Protein AF-A0A949XWK1-F1 (afdb_monomer)

Foldseek 3Di:
DDPPPPPPPPPDPLDDPPPCPDDDVVVVVVVVVVVCVVVVDDPVSVVVVVVVVCVVVVNDRPPDDDDPPDDDDPVRLVVVLVVLVVVHDVSSVLSVCCVVVVDDPVRSVPDDPVVDDDPPDDD

pLDDT: mean 81.28, std 20.44, range [34.22, 98.0]

Structure (mmCIF, N/CA/C/O backbone):
data_AF-A0A949XWK1-F1
#
_entry.id   AF-A0A949XWK1-F1
#
loop_
_atom_site.group_PDB
_atom_site.id
_atom_site.type_symbol
_atom_site.label_atom_id
_atom_site.label_alt_id
_atom_site.label_comp_id
_atom_site.label_asym_id
_atom_site.label_entity_id
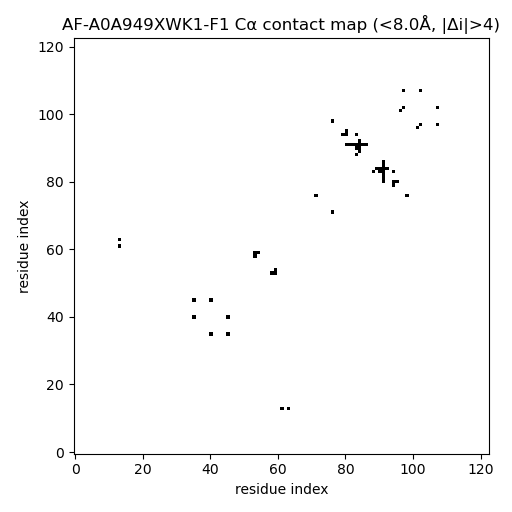_atom_site.label_seq_id
_atom_site.pdbx_PDB_ins_code
_atom_site.Cartn_x
_atom_site.Cartn_y
_atom_site.Cartn_z
_atom_site.occupancy
_atom_site.B_iso_or_equiv
_atom_site.auth_seq_id
_atom_site.auth_comp_id
_atom_site.auth_asym_id
_atom_site.auth_atom_id
_atom_site.pdbx_PDB_model_num
ATOM 1 N N . MET A 1 1 ? 15.816 14.048 33.697 1.00 35.06 1 MET A N 1
ATOM 2 C CA . MET A 1 1 ? 15.135 14.878 32.678 1.00 35.06 1 MET A CA 1
ATOM 3 C C . MET A 1 1 ? 14.660 13.932 31.588 1.00 35.06 1 MET A C 1
ATOM 5 O O . MET A 1 1 ? 15.408 13.664 30.661 1.00 35.06 1 MET A O 1
ATOM 9 N N . ASP A 1 2 ? 13.463 13.364 31.744 1.00 34.28 2 ASP A N 1
ATOM 10 C CA . ASP A 1 2 ? 12.941 12.343 30.829 1.00 34.28 2 ASP A CA 1
ATOM 11 C C . ASP A 1 2 ? 12.017 12.971 29.790 1.00 34.28 2 ASP A C 1
ATOM 13 O O . ASP A 1 2 ? 10.894 13.391 30.077 1.00 34.28 2 ASP A O 1
ATOM 17 N N . THR A 1 3 ? 12.501 13.058 28.556 1.00 40.59 3 THR A N 1
ATOM 18 C CA . THR A 1 3 ? 11.729 13.562 27.421 1.00 40.59 3 THR A CA 1
ATOM 19 C C . THR A 1 3 ? 10.834 12.443 26.888 1.00 40.59 3 THR A C 1
ATOM 21 O O . THR A 1 3 ? 11.206 11.684 25.996 1.00 40.59 3 THR A O 1
ATOM 24 N N . GLN A 1 4 ? 9.626 12.324 27.438 1.00 41.34 4 GLN A N 1
ATOM 25 C CA . GLN A 1 4 ? 8.568 11.480 26.879 1.00 41.34 4 GLN A CA 1
ATOM 26 C C . GLN A 1 4 ? 8.154 12.030 25.502 1.00 41.34 4 GLN A C 1
ATOM 28 O O . GLN A 1 4 ? 7.333 12.943 25.388 1.00 41.34 4 GLN A O 1
ATOM 33 N N . TYR A 1 5 ? 8.721 11.462 24.435 1.00 35.69 5 TYR A N 1
ATOM 34 C CA . TYR A 1 5 ? 8.255 11.635 23.060 1.00 35.69 5 TYR A CA 1
ATOM 35 C C . TYR A 1 5 ? 6.843 11.041 22.940 1.00 35.69 5 TYR A C 1
ATOM 37 O O . TYR A 1 5 ? 6.645 9.872 22.602 1.00 35.69 5 TYR A O 1
ATOM 45 N N . ARG A 1 6 ? 5.825 11.859 23.224 1.00 34.22 6 ARG A N 1
ATOM 46 C CA . ARG A 1 6 ? 4.421 11.544 22.951 1.00 34.22 6 ARG A CA 1
ATOM 47 C C . ARG A 1 6 ? 4.251 11.420 21.437 1.00 34.22 6 ARG A C 1
ATOM 49 O O . ARG A 1 6 ? 3.985 12.405 20.750 1.00 34.22 6 ARG A O 1
ATOM 56 N N . ARG A 1 7 ? 4.424 10.205 20.903 1.00 38.47 7 ARG A N 1
ATOM 57 C CA . ARG A 1 7 ? 4.110 9.875 19.508 1.00 38.47 7 ARG A CA 1
ATOM 58 C C . ARG A 1 7 ? 2.669 10.309 19.237 1.00 38.47 7 ARG A C 1
ATOM 60 O O . ARG A 1 7 ? 1.724 9.719 19.760 1.00 38.47 7 ARG A O 1
ATOM 67 N N . LYS A 1 8 ? 2.495 11.361 18.432 1.00 40.19 8 LYS A N 1
ATOM 68 C CA . LYS A 1 8 ? 1.197 11.722 17.858 1.00 40.19 8 LYS A CA 1
ATOM 69 C C . LYS A 1 8 ? 0.738 10.530 17.018 1.00 40.19 8 LYS A C 1
ATOM 71 O O . LYS A 1 8 ? 1.270 10.293 15.939 1.00 40.19 8 LYS A O 1
ATOM 76 N N . SER A 1 9 ? -0.214 9.755 17.535 1.00 43.31 9 SER A N 1
ATOM 77 C CA . SER A 1 9 ? -0.896 8.714 16.768 1.00 43.31 9 SER A CA 1
ATOM 78 C C . SER A 1 9 ? -1.554 9.375 15.559 1.00 43.31 9 SER A C 1
ATOM 80 O O . SER A 1 9 ? -2.504 10.143 15.714 1.00 43.31 9 SER A O 1
ATOM 82 N N . GLY A 1 10 ? -1.021 9.125 14.361 1.00 40.66 10 GLY A N 1
ATOM 83 C CA . GLY A 1 10 ? -1.604 9.615 13.116 1.00 40.66 10 GLY A CA 1
ATOM 84 C C . GLY A 1 10 ? -3.063 9.175 13.010 1.00 40.66 10 GLY A C 1
ATOM 85 O O . GLY A 1 10 ? -3.382 8.012 13.262 1.00 40.66 10 GLY A O 1
ATOM 86 N N . LYS A 1 11 ? -3.958 10.110 12.664 1.00 41.59 11 LYS A N 1
ATOM 87 C CA . LYS A 1 11 ? -5.369 9.816 12.377 1.00 41.59 11 LYS A CA 1
ATOM 88 C C . LYS A 1 11 ? -5.433 8.722 11.307 1.00 41.59 11 LYS A C 1
ATOM 90 O O . LYS A 1 11 ? -5.113 8.974 10.146 1.00 41.59 11 LYS A O 1
ATOM 95 N N . ARG A 1 12 ? -5.854 7.512 11.678 1.00 43.81 12 ARG A N 1
ATOM 96 C CA . ARG A 1 12 ? -6.183 6.458 10.713 1.00 43.81 12 ARG A CA 1
ATOM 97 C C . ARG A 1 12 ? -7.537 6.819 10.089 1.00 43.81 12 ARG A C 1
ATOM 99 O O . ARG A 1 12 ? -8.556 6.772 10.772 1.00 43.81 12 ARG A O 1
ATOM 106 N N . ARG A 1 13 ? -7.550 7.254 8.820 1.00 45.88 13 ARG A N 1
ATOM 107 C CA . ARG A 1 13 ? -8.791 7.583 8.086 1.00 45.88 13 ARG A CA 1
ATOM 108 C C . ARG A 1 13 ? -9.667 6.330 7.976 1.00 45.88 13 ARG A C 1
ATOM 110 O O . ARG A 1 13 ? -9.187 5.303 7.505 1.00 45.88 13 ARG A O 1
ATOM 117 N N . GLY A 1 14 ? -10.911 6.436 8.445 1.00 46.59 14 GLY A N 1
ATOM 118 C CA . GLY A 1 14 ? -11.856 5.321 8.614 1.00 46.59 14 GLY A CA 1
ATOM 119 C C . GLY A 1 14 ? -12.286 5.103 10.071 1.00 46.59 14 GLY A C 1
ATOM 120 O O . GLY A 1 14 ? -13.279 4.432 10.321 1.00 46.59 14 GLY A O 1
ATOM 121 N N . GLN A 1 15 ? -11.580 5.703 11.034 1.00 48.06 15 GLN A N 1
ATOM 122 C CA . GLN A 1 15 ? -12.179 6.019 12.327 1.00 48.06 15 GLN A CA 1
ATOM 123 C C . GLN A 1 15 ? -12.937 7.333 12.161 1.00 48.06 15 GLN A C 1
ATOM 125 O O . GLN A 1 15 ? -12.337 8.336 11.754 1.00 48.06 15 GLN A O 1
ATOM 130 N N . GLU A 1 16 ? -14.231 7.348 12.484 1.00 48.19 16 GLU A N 1
ATOM 131 C CA . GLU A 1 16 ? -14.828 8.608 12.914 1.00 48.19 16 GLU A CA 1
ATOM 132 C C . GLU A 1 16 ? -13.909 9.163 14.011 1.00 48.19 16 GLU A C 1
ATOM 134 O O . GLU A 1 16 ? -13.442 8.388 14.860 1.00 48.19 16 GLU A O 1
ATOM 139 N N . PRO A 1 17 ? -13.546 10.462 13.976 1.00 44.91 17 PRO A N 1
ATOM 140 C CA . PRO A 1 17 ? -12.928 11.056 15.149 1.00 44.91 17 PRO A CA 1
ATOM 141 C C . PRO A 1 17 ? -13.811 10.650 16.322 1.00 44.91 17 PRO A C 1
ATOM 143 O O . PRO A 1 17 ? -15.027 10.756 16.190 1.00 44.91 17 PRO A O 1
ATOM 146 N N . ILE A 1 18 ? -13.222 10.135 17.409 1.00 51.59 18 ILE A N 1
ATOM 147 C CA . ILE A 1 18 ? -13.952 9.976 18.667 1.00 51.59 18 ILE A CA 1
ATOM 148 C C . ILE A 1 18 ? -14.508 11.367 18.921 1.00 51.59 18 ILE A C 1
ATOM 150 O O . ILE A 1 18 ? -13.754 12.276 19.285 1.00 51.59 18 ILE A O 1
ATOM 154 N N . ALA A 1 19 ? -15.770 11.576 18.550 1.00 44.06 19 ALA A N 1
ATOM 155 C CA . ALA A 1 19 ? -16.392 12.862 18.686 1.00 44.06 19 ALA A CA 1
ATOM 156 C C . ALA A 1 19 ? -16.277 13.137 20.179 1.00 44.06 19 ALA A C 1
ATOM 158 O O . ALA A 1 19 ? -16.550 12.234 20.979 1.00 44.06 19 ALA A O 1
ATOM 159 N N . PRO A 1 20 ? -15.793 14.312 20.595 1.00 46.12 20 PRO A N 1
ATOM 160 C CA . PRO A 1 20 ? -15.870 14.660 21.991 1.00 46.12 20 PRO A CA 1
ATOM 161 C C . PRO A 1 20 ? -17.358 14.891 22.273 1.00 46.12 20 PRO A C 1
ATOM 163 O O . PRO A 1 20 ? -17.821 16.029 22.277 1.00 46.12 20 PRO A O 1
ATOM 166 N N . SER A 1 21 ? -18.133 13.819 22.462 1.00 47.69 21 SER A N 1
ATOM 167 C CA . SER A 1 21 ? -19.430 13.896 23.113 1.00 47.69 21 SER A CA 1
ATOM 168 C C . SER A 1 21 ? -19.113 14.180 24.572 1.00 47.69 21 SER A C 1
ATOM 170 O O . SER A 1 21 ? -18.839 13.303 25.395 1.00 47.69 21 SER A O 1
ATOM 172 N N . ARG A 1 22 ? -18.988 15.485 24.804 1.00 54.72 22 ARG A N 1
ATOM 173 C CA . ARG A 1 22 ? -18.822 16.157 26.079 1.00 54.72 22 ARG A CA 1
ATOM 174 C C . ARG A 1 22 ? -19.691 15.444 27.126 1.00 54.72 22 ARG A C 1
ATOM 176 O O . ARG A 1 22 ? -20.885 15.260 26.922 1.00 54.72 22 ARG A O 1
ATOM 183 N N . THR A 1 23 ? -19.050 15.043 28.221 1.00 54.56 23 THR A N 1
ATOM 184 C CA . THR A 1 23 ? -19.660 14.613 29.494 1.00 54.56 23 THR A CA 1
ATOM 185 C C . THR A 1 23 ? -20.107 13.139 29.627 1.00 54.56 23 THR A C 1
ATOM 187 O O . THR A 1 23 ? -19.916 12.591 30.705 1.00 54.56 23 THR A O 1
ATOM 190 N N . ASP A 1 24 ? -20.557 12.443 28.575 1.00 66.12 24 ASP A N 1
ATOM 191 C CA . ASP A 1 24 ? -21.184 11.099 28.712 1.00 66.12 24 ASP A CA 1
ATOM 192 C C . ASP A 1 24 ? -20.187 9.910 28.753 1.00 66.12 24 ASP A C 1
ATOM 194 O O . ASP A 1 24 ? -20.259 9.009 29.589 1.00 66.12 24 ASP A O 1
ATOM 198 N N . LEU A 1 25 ? -19.136 9.933 27.924 1.00 80.44 25 LEU A N 1
ATOM 199 C CA . LEU A 1 25 ? -18.220 8.783 27.819 1.00 80.44 25 LEU A CA 1
ATOM 200 C C . LEU A 1 25 ? -17.432 8.499 29.109 1.00 80.44 25 LEU A C 1
ATOM 202 O O . LEU A 1 25 ? -17.070 7.354 29.372 1.00 80.44 25 LEU A O 1
ATOM 206 N N . ALA A 1 26 ? -17.148 9.524 29.917 1.00 85.44 26 ALA A N 1
ATOM 207 C CA . ALA A 1 26 ? -16.397 9.364 31.162 1.00 85.44 26 ALA A CA 1
ATOM 208 C C . ALA A 1 26 ? -17.184 8.567 32.216 1.00 85.44 26 ALA A C 1
ATOM 210 O O . ALA A 1 26 ? -16.604 7.762 32.948 1.00 85.44 26 ALA A O 1
ATOM 211 N N . GLU A 1 27 ? -18.501 8.767 32.270 1.00 88.62 27 GLU A N 1
ATOM 212 C CA . GLU A 1 27 ? -19.408 8.019 33.136 1.00 88.62 27 GLU A CA 1
ATOM 213 C C . GLU A 1 27 ? -19.494 6.556 32.702 1.00 88.62 27 GLU A C 1
ATOM 215 O O . GLU A 1 27 ? -19.226 5.663 33.510 1.00 88.62 27 GLU A O 1
ATOM 220 N N . VAL A 1 28 ? -19.704 6.309 31.408 1.00 89.50 28 VAL A N 1
ATOM 221 C CA . VAL A 1 28 ? -19.721 4.952 30.844 1.00 89.50 28 VAL A CA 1
ATOM 222 C C . VAL A 1 28 ? -18.394 4.223 31.091 1.00 89.50 28 VAL A C 1
ATOM 224 O O . VAL A 1 28 ? -18.386 3.050 31.473 1.00 89.50 28 VAL A O 1
ATOM 227 N N . ILE A 1 29 ? -17.249 4.902 30.940 1.00 92.81 29 ILE A N 1
ATOM 228 C CA . ILE A 1 29 ? -15.926 4.330 31.246 1.00 92.81 29 ILE A CA 1
ATOM 229 C C . ILE A 1 29 ? -15.823 3.955 32.729 1.00 92.81 29 ILE A C 1
ATOM 231 O O . ILE A 1 29 ? -15.325 2.872 33.053 1.00 92.81 29 ILE A O 1
ATOM 235 N N . ARG A 1 30 ? -16.291 4.818 33.636 1.00 94.25 30 ARG A N 1
ATOM 236 C CA . ARG A 1 30 ? -16.272 4.573 35.086 1.00 94.25 30 ARG A CA 1
ATOM 237 C C . ARG A 1 30 ? -17.109 3.347 35.453 1.00 94.25 30 ARG A C 1
ATOM 239 O O . ARG A 1 30 ? -16.627 2.479 36.184 1.00 94.25 30 ARG A O 1
ATOM 246 N N . GLU A 1 31 ? -18.325 3.245 34.928 1.00 94.88 31 GLU A N 1
ATOM 247 C CA . GLU A 1 31 ? -19.217 2.107 35.172 1.00 94.88 31 GLU A CA 1
ATOM 248 C C . GLU A 1 31 ? -18.666 0.805 34.592 1.00 94.88 31 GLU A C 1
ATOM 250 O O . GLU A 1 31 ? -18.606 -0.214 35.284 1.00 94.88 31 GLU A O 1
ATOM 255 N N . THR A 1 32 ? -18.162 0.856 33.358 1.00 94.31 32 THR A N 1
ATOM 256 C CA . THR A 1 32 ? -17.541 -0.295 32.692 1.00 94.31 32 THR A CA 1
ATOM 257 C C . THR A 1 32 ? -16.316 -0.779 33.469 1.00 94.31 32 THR A C 1
ATOM 259 O O . THR A 1 32 ? -16.155 -1.977 33.705 1.00 94.31 32 THR A O 1
ATOM 262 N N . THR A 1 33 ? -15.487 0.149 33.960 1.00 95.75 33 THR A N 1
ATOM 263 C CA . THR A 1 33 ? -14.321 -0.169 34.799 1.00 95.75 33 THR A CA 1
ATOM 264 C C . THR A 1 33 ? -14.744 -0.850 36.099 1.00 95.75 33 THR A C 1
ATOM 266 O O . THR A 1 33 ? -14.140 -1.848 36.498 1.00 95.75 33 THR A O 1
ATOM 269 N N . ARG A 1 34 ? -15.795 -0.345 36.762 1.00 96.38 34 ARG A N 1
ATOM 270 C CA . ARG A 1 34 ? -16.350 -0.958 37.977 1.00 96.38 34 ARG A CA 1
ATOM 271 C C . ARG A 1 34 ? -16.834 -2.383 37.702 1.00 96.38 34 ARG A C 1
ATOM 273 O O . ARG A 1 34 ? -16.529 -3.279 38.487 1.00 96.38 34 ARG A O 1
ATOM 280 N N . LEU A 1 35 ? -17.540 -2.601 36.592 1.00 96.12 35 LEU A N 1
ATOM 281 C CA . LEU A 1 35 ? -18.055 -3.914 36.201 1.00 96.12 35 LEU A CA 1
ATOM 282 C C . LEU A 1 35 ? -16.922 -4.911 35.923 1.00 96.12 35 LEU A C 1
ATOM 284 O O . LEU A 1 35 ? -16.932 -6.020 36.451 1.00 96.12 35 LEU A O 1
ATOM 288 N N . T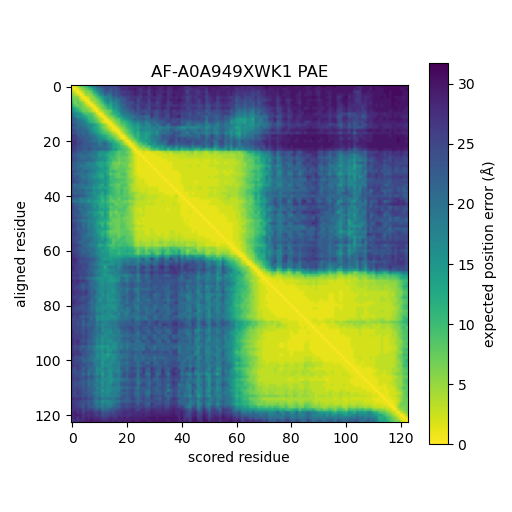RP A 1 36 ? -15.912 -4.516 35.147 1.00 96.50 36 TRP A N 1
ATOM 289 C CA . TRP A 1 36 ? -14.794 -5.400 34.807 1.00 96.50 36 TRP A CA 1
ATOM 290 C C . TRP A 1 36 ? -13.947 -5.765 36.024 1.00 96.50 36 TRP A C 1
ATOM 292 O O . TRP A 1 36 ? -13.547 -6.920 36.156 1.00 96.50 36 TRP A O 1
ATOM 302 N N . ARG A 1 37 ? -13.727 -4.813 36.945 1.00 96.25 37 ARG A N 1
ATOM 303 C CA . ARG A 1 37 ? -13.037 -5.079 38.217 1.00 96.25 37 ARG A CA 1
ATOM 304 C C . ARG A 1 37 ? -13.825 -6.035 39.103 1.00 96.25 37 ARG A C 1
ATOM 306 O O . ARG A 1 37 ? -13.228 -6.957 39.642 1.00 96.25 37 ARG A O 1
ATOM 313 N N . LYS A 1 38 ? -15.148 -5.855 39.213 1.00 96.75 38 LYS A N 1
ATOM 314 C CA . LYS A 1 38 ? -16.027 -6.739 39.999 1.00 96.75 38 LYS A CA 1
ATOM 315 C C . LYS A 1 38 ? -15.942 -8.201 39.543 1.00 96.75 38 LYS A C 1
ATOM 317 O O . LYS A 1 38 ? -16.034 -9.096 40.372 1.00 96.75 38 LYS A O 1
ATOM 322 N N . HIS A 1 39 ? -15.774 -8.434 38.242 1.00 96.19 39 HIS A N 1
ATOM 323 C CA . HIS A 1 39 ? -15.694 -9.776 37.656 1.00 96.19 39 HIS A CA 1
ATOM 324 C C . HIS A 1 39 ? -14.261 -10.239 37.345 1.00 96.19 39 HIS A C 1
ATOM 326 O O . HIS A 1 39 ? -14.099 -11.288 36.730 1.00 96.19 39 HIS A O 1
ATOM 332 N N . HIS A 1 40 ? -13.235 -9.476 37.748 1.00 95.12 40 HIS A N 1
ATOM 333 C CA . HIS A 1 40 ? -11.817 -9.779 37.513 1.00 95.12 40 HIS A CA 1
ATOM 334 C C . HIS A 1 40 ? -11.495 -10.184 36.062 1.00 95.12 40 HIS A C 1
ATOM 336 O O . HIS A 1 40 ? -10.737 -11.122 35.819 1.00 95.12 40 HIS A O 1
ATOM 342 N N . LEU A 1 41 ? -12.084 -9.487 35.085 1.00 94.81 41 LEU A N 1
ATOM 343 C CA . LEU A 1 41 ? -11.925 -9.857 33.678 1.00 94.81 41 LEU A CA 1
A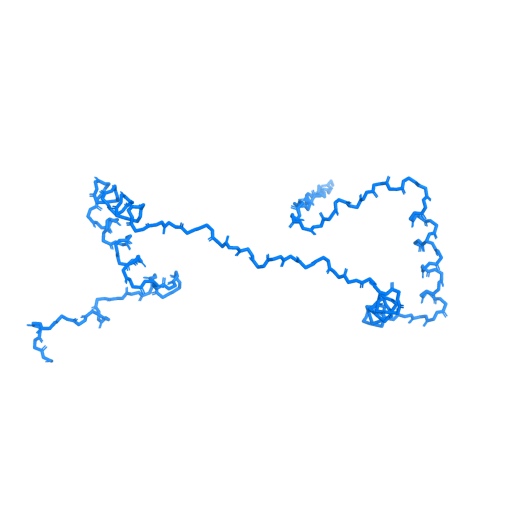TOM 344 C C . LEU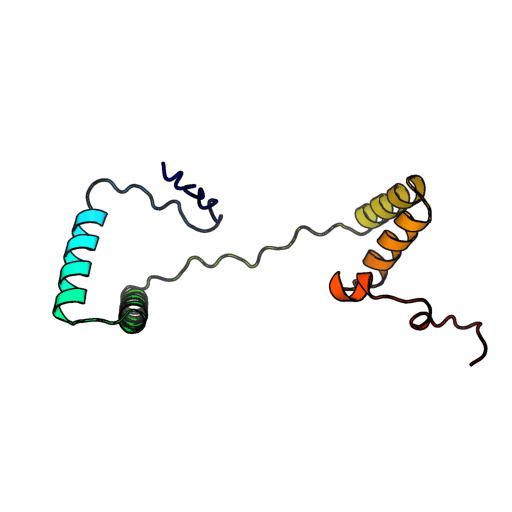 A 1 41 ? -10.478 -9.656 33.208 1.00 94.81 41 LEU A C 1
ATOM 346 O O . LEU A 1 41 ? -9.910 -8.570 33.340 1.00 94.81 41 LEU A O 1
ATOM 350 N N . SER A 1 42 ? -9.908 -10.694 32.599 1.00 93.62 42 SER A N 1
ATOM 351 C CA . SER A 1 42 ? -8.626 -10.620 31.894 1.00 93.62 42 SER A CA 1
ATOM 352 C C . SER A 1 42 ? -8.744 -9.845 30.579 1.00 93.62 42 SER A C 1
ATOM 354 O O . SER A 1 42 ? -9.835 -9.640 30.039 1.00 93.62 42 SER A O 1
ATOM 356 N N . TYR A 1 43 ? -7.599 -9.450 30.018 1.00 91.75 43 TYR A N 1
ATOM 357 C CA . TYR A 1 43 ? -7.534 -8.699 28.765 1.00 91.75 43 TYR A CA 1
ATOM 358 C C . TYR A 1 43 ? -8.337 -9.357 27.630 1.00 91.75 43 TYR A C 1
ATOM 360 O O . TYR A 1 43 ? -9.171 -8.702 27.004 1.00 91.75 43 TYR A O 1
ATOM 368 N N . ASP A 1 44 ? -8.173 -10.660 27.402 1.00 93.69 44 ASP A N 1
ATOM 369 C CA . ASP A 1 44 ? -8.883 -11.342 26.316 1.00 93.69 44 ASP A CA 1
ATOM 370 C C . ASP A 1 44 ? -10.370 -11.567 26.620 1.00 93.69 44 ASP A C 1
ATOM 372 O O . ASP A 1 44 ? -11.206 -11.443 25.721 1.00 93.69 44 ASP A O 1
ATOM 376 N N . GLN A 1 45 ? -10.740 -11.773 27.889 1.00 93.38 45 GLN A N 1
ATOM 377 C CA . GLN A 1 45 ? -12.149 -11.831 28.292 1.00 93.38 45 GLN A CA 1
ATOM 378 C C . GLN A 1 45 ? -12.864 -10.496 28.047 1.00 93.38 45 GLN A C 1
ATOM 380 O O . GLN A 1 45 ? -13.997 -10.494 27.566 1.00 93.38 45 GLN A O 1
ATOM 385 N N . THR A 1 46 ? -12.213 -9.354 28.301 1.00 95.25 46 THR A N 1
ATOM 386 C CA . THR A 1 46 ? -12.824 -8.044 28.008 1.00 95.25 46 THR A CA 1
ATOM 387 C C . THR A 1 46 ? -13.084 -7.856 26.513 1.00 95.25 46 THR A C 1
ATOM 389 O O . THR A 1 46 ? -14.162 -7.389 26.141 1.00 95.25 46 THR A O 1
ATOM 392 N N . LYS A 1 47 ? -12.166 -8.291 25.634 1.00 93.81 47 LYS A N 1
ATOM 393 C CA . LYS A 1 47 ? -12.381 -8.252 24.176 1.00 93.81 47 LYS A CA 1
ATOM 394 C C . LYS A 1 47 ? -13.608 -9.060 23.773 1.00 93.81 47 LYS A C 1
ATOM 396 O O . LYS A 1 47 ? -14.439 -8.555 23.020 1.00 93.81 47 LYS A O 1
ATOM 401 N N . HIS A 1 48 ? -13.719 -10.282 24.295 1.00 95.12 48 HIS A N 1
ATOM 402 C CA . HIS A 1 48 ? -14.837 -11.170 24.007 1.00 95.12 48 HIS A CA 1
ATOM 403 C C . HIS A 1 48 ? -16.167 -10.568 24.474 1.00 95.12 48 HIS A C 1
ATOM 405 O O . HIS A 1 48 ? -17.126 -10.519 23.708 1.00 95.12 48 HIS A O 1
ATOM 411 N N . VAL A 1 49 ? -16.220 -10.036 25.699 1.00 95.56 49 VAL A N 1
ATOM 412 C CA . VAL A 1 49 ? -17.424 -9.384 26.237 1.00 95.56 49 VAL A CA 1
ATOM 413 C C . VAL A 1 49 ? -17.846 -8.209 25.360 1.00 95.56 49 VAL A C 1
ATOM 415 O O . VAL A 1 49 ? -19.005 -8.139 24.958 1.00 95.56 49 VAL A O 1
ATOM 418 N N . VAL A 1 50 ? -16.921 -7.312 25.010 1.00 94.56 50 VAL A N 1
ATOM 419 C CA . VAL A 1 50 ? -17.240 -6.156 24.158 1.00 94.56 50 VAL A CA 1
ATOM 420 C C . VAL A 1 50 ? -17.698 -6.609 22.769 1.00 94.56 50 VAL A C 1
ATOM 422 O O . VAL A 1 50 ? -18.614 -6.017 22.204 1.00 94.56 50 VAL A O 1
ATOM 425 N N . GLU A 1 51 ? -17.110 -7.666 22.210 1.00 92.69 51 GLU A N 1
ATOM 426 C CA . GLU A 1 51 ? -17.566 -8.249 20.950 1.00 92.69 51 GLU A CA 1
ATOM 427 C C . GLU A 1 51 ? -19.003 -8.778 21.036 1.00 92.69 51 GLU A C 1
ATOM 429 O O . GLU A 1 51 ? -19.821 -8.439 20.179 1.00 92.69 51 GLU A O 1
ATOM 434 N N . GLN A 1 52 ? -19.331 -9.554 22.070 1.00 95.62 52 GLN A N 1
ATOM 435 C CA . GLN A 1 52 ? -20.685 -10.075 22.274 1.00 95.62 52 GLN A CA 1
ATOM 436 C C . GLN A 1 52 ? -21.698 -8.953 22.510 1.00 95.62 52 GLN A C 1
ATOM 438 O O . GLN A 1 52 ? -22.794 -8.995 21.955 1.00 95.62 52 GLN A O 1
ATOM 443 N N . VAL A 1 53 ? -21.327 -7.927 23.283 1.00 95.25 53 VAL A N 1
ATOM 444 C CA . VAL A 1 53 ? -22.159 -6.735 23.480 1.00 95.25 53 VAL A CA 1
ATOM 445 C C . VAL A 1 53 ? -22.420 -6.067 22.139 1.00 95.25 53 VAL A C 1
ATOM 447 O O . VAL A 1 53 ? -23.584 -5.943 21.777 1.00 95.25 53 VAL A O 1
ATOM 450 N N . ARG A 1 54 ? -21.376 -5.737 21.359 1.00 93.12 54 ARG A N 1
ATOM 451 C CA . ARG A 1 54 ? -21.518 -5.119 20.027 1.00 93.12 54 ARG A CA 1
ATOM 452 C C . ARG A 1 54 ? -22.473 -5.900 19.128 1.00 93.12 54 ARG A C 1
ATOM 454 O O . ARG A 1 54 ? -23.364 -5.296 18.544 1.00 93.12 54 ARG A O 1
ATOM 461 N N . ARG A 1 55 ? -22.335 -7.230 19.068 1.00 91.88 55 ARG A N 1
ATOM 462 C CA . ARG A 1 55 ? -23.231 -8.100 18.288 1.00 91.88 55 ARG A CA 1
ATOM 463 C C . ARG A 1 55 ? -24.682 -8.014 18.770 1.00 91.88 55 ARG A C 1
ATOM 465 O O . ARG A 1 55 ? -25.578 -7.883 17.945 1.00 91.88 55 ARG A O 1
ATOM 472 N N . ARG A 1 56 ? -24.916 -8.046 20.087 1.00 94.25 56 ARG A N 1
ATOM 473 C CA . ARG A 1 56 ? -26.264 -7.968 20.682 1.00 94.25 56 ARG A CA 1
ATOM 474 C C . ARG A 1 56 ? -26.960 -6.635 20.429 1.00 94.25 56 ARG A C 1
ATOM 476 O O . ARG A 1 56 ? -28.172 -6.624 20.273 1.00 94.25 56 ARG A O 1
ATOM 483 N N . ILE A 1 57 ? -26.205 -5.539 20.380 1.00 94.62 57 ILE A N 1
ATOM 484 C CA . ILE A 1 57 ? -26.749 -4.198 20.111 1.00 94.62 57 ILE A CA 1
ATOM 485 C C . ILE A 1 57 ? -26.652 -3.791 18.633 1.00 94.62 57 ILE A C 1
ATOM 487 O O . ILE A 1 57 ? -26.872 -2.632 18.303 1.00 94.62 57 ILE A O 1
ATOM 491 N N . GLY A 1 58 ? -26.300 -4.721 17.738 1.00 89.81 58 GLY A N 1
ATOM 492 C CA . GLY A 1 58 ? -26.236 -4.464 16.297 1.00 89.81 58 GLY A CA 1
ATOM 493 C C . GLY A 1 58 ? -25.125 -3.503 15.857 1.00 89.81 58 GLY A C 1
ATOM 494 O O . GLY A 1 58 ? -25.178 -2.981 14.746 1.00 89.81 58 GLY A O 1
ATOM 495 N N . LEU A 1 59 ? -24.104 -3.262 16.688 1.00 88.69 59 LEU A N 1
ATOM 496 C CA . LEU A 1 59 ? -22.957 -2.439 16.308 1.00 88.69 59 LEU A CA 1
ATOM 497 C C . LEU A 1 59 ? -21.986 -3.244 15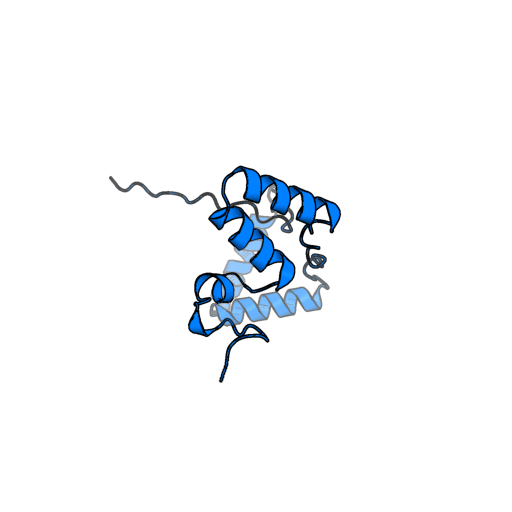.440 1.00 88.69 59 LEU A C 1
ATOM 499 O O . LEU A 1 59 ? -21.260 -4.117 15.924 1.00 88.69 59 LEU A O 1
ATOM 503 N N . ALA A 1 60 ? -21.927 -2.892 14.160 1.00 81.75 60 ALA A N 1
ATOM 504 C CA . ALA A 1 60 ? -20.913 -3.366 13.231 1.00 81.75 60 ALA A CA 1
ATOM 505 C C . ALA A 1 60 ? -19.837 -2.296 13.016 1.00 81.75 60 ALA A C 1
ATOM 507 O O . ALA A 1 60 ? -20.103 -1.095 13.081 1.00 81.75 60 ALA A O 1
ATOM 508 N N . ALA A 1 61 ? -18.607 -2.730 12.732 1.00 77.50 61 ALA A N 1
ATOM 509 C CA . ALA A 1 61 ? -17.607 -1.805 12.218 1.00 77.50 61 ALA A CA 1
ATOM 510 C C . ALA A 1 61 ? -18.094 -1.245 10.868 1.00 77.50 61 ALA A C 1
ATOM 512 O O . ALA A 1 61 ? -18.645 -2.010 10.068 1.00 77.50 61 ALA A O 1
ATOM 513 N N . PRO A 1 62 ? -17.883 0.052 10.580 1.00 78.44 62 PRO A N 1
ATOM 514 C CA . PRO A 1 62 ? -18.178 0.586 9.261 1.00 78.44 62 PRO A CA 1
ATOM 515 C C . PRO A 1 62 ? -17.418 -0.236 8.220 1.00 78.44 62 PRO A C 1
ATOM 517 O O . PRO A 1 62 ? -16.216 -0.490 8.356 1.00 78.44 62 PRO A O 1
ATOM 520 N N . THR A 1 63 ? -18.136 -0.689 7.192 1.00 70.62 63 THR A N 1
ATOM 521 C CA . THR A 1 63 ? -17.532 -1.437 6.091 1.00 70.62 63 THR A CA 1
ATOM 522 C C . THR A 1 63 ? -16.645 -0.472 5.316 1.00 70.62 63 THR A C 1
ATOM 524 O O . THR A 1 63 ? -17.108 0.268 4.450 1.00 70.62 63 THR A O 1
ATOM 527 N N . ASN A 1 64 ? -15.356 -0.440 5.646 1.00 66.19 64 ASN A N 1
ATOM 528 C CA . ASN A 1 64 ? -14.381 0.243 4.814 1.00 66.19 64 ASN A CA 1
ATOM 529 C C . ASN A 1 64 ? -14.338 -0.518 3.489 1.00 66.19 64 ASN A C 1
ATOM 531 O O . ASN A 1 64 ? -13.861 -1.654 3.451 1.00 66.19 64 ASN A O 1
ATOM 535 N N . ARG A 1 65 ? -14.859 0.086 2.411 1.00 58.94 65 ARG A N 1
ATOM 536 C CA . ARG A 1 65 ? -14.667 -0.455 1.061 1.00 58.94 65 ARG A CA 1
ATOM 537 C C . ARG A 1 65 ? -13.171 -0.736 0.884 1.00 58.94 65 ARG A C 1
ATOM 539 O O . ARG A 1 65 ? -12.367 0.137 1.237 1.00 58.94 65 ARG A O 1
ATOM 546 N N . PRO A 1 66 ? -12.780 -1.922 0.382 1.00 59.25 66 PRO A N 1
ATOM 547 C CA . PRO A 1 66 ? -11.385 -2.187 0.079 1.00 59.25 66 PRO A CA 1
ATOM 548 C C . PRO A 1 66 ? -10.899 -1.055 -0.817 1.00 59.25 66 PRO A C 1
ATOM 550 O O . PRO A 1 66 ? -11.505 -0.760 -1.847 1.00 59.25 66 PRO A O 1
ATOM 553 N N . ARG A 1 67 ? -9.866 -0.349 -0.349 1.00 60.19 67 ARG A N 1
ATOM 554 C CA . ARG A 1 67 ? -9.293 0.792 -1.057 1.00 60.19 67 ARG A CA 1
ATOM 555 C C . ARG A 1 67 ? -8.955 0.319 -2.463 1.00 60.19 67 ARG A C 1
ATOM 557 O O . ARG A 1 67 ? -8.096 -0.546 -2.620 1.00 60.19 67 ARG A O 1
ATOM 564 N N . THR A 1 68 ? -9.608 0.877 -3.476 1.00 59.50 68 THR A N 1
ATOM 565 C CA . THR A 1 68 ? -9.062 0.799 -4.825 1.00 59.50 68 THR A CA 1
ATOM 566 C C . THR A 1 68 ? -7.746 1.556 -4.757 1.00 59.50 68 THR A C 1
ATOM 568 O O . THR A 1 68 ? -7.729 2.759 -4.503 1.00 59.50 68 THR A O 1
ATOM 571 N N . VAL A 1 69 ? -6.635 0.823 -4.817 1.00 72.88 69 VAL A N 1
ATOM 572 C CA . VAL A 1 69 ? -5.313 1.435 -4.937 1.00 72.88 69 VAL A CA 1
ATOM 573 C C . VAL A 1 69 ? -5.346 2.261 -6.215 1.00 72.88 69 VAL A C 1
ATOM 575 O O . VAL A 1 69 ? -5.841 1.777 -7.234 1.00 72.88 69 VAL A O 1
ATOM 578 N N . GLU A 1 70 ? -4.889 3.505 -6.134 1.00 80.69 70 GLU A N 1
ATOM 579 C CA . GLU A 1 70 ? -4.735 4.358 -7.306 1.00 80.69 70 GLU A CA 1
ATOM 580 C C . GLU A 1 70 ? -3.784 3.653 -8.276 1.00 80.69 70 GLU A C 1
ATOM 582 O O . GLU A 1 70 ? -2.665 3.286 -7.912 1.00 80.69 70 GLU A O 1
ATOM 587 N N . ARG A 1 71 ? -4.287 3.351 -9.471 1.00 87.75 71 ARG A N 1
ATOM 588 C CA . ARG A 1 71 ? -3.554 2.623 -10.502 1.00 87.75 71 ARG A CA 1
ATOM 589 C C . ARG A 1 71 ? -3.246 3.585 -11.624 1.00 87.75 71 ARG A C 1
ATOM 591 O O . ARG A 1 71 ? -4.140 4.306 -12.051 1.00 87.75 71 ARG A O 1
ATOM 598 N N . LEU A 1 72 ? -2.010 3.522 -12.103 1.00 92.31 72 LEU A N 1
ATOM 599 C CA . LEU A 1 72 ? -1.644 4.179 -13.343 1.00 92.31 72 LEU A CA 1
ATOM 600 C C . LEU A 1 72 ? -2.315 3.450 -14.509 1.00 92.31 72 LEU A C 1
ATOM 602 O O . LEU A 1 72 ? -2.299 2.215 -14.568 1.00 92.31 72 LEU A O 1
ATOM 606 N N . ASP A 1 73 ? -2.889 4.208 -15.431 1.00 93.44 73 ASP A N 1
ATOM 607 C CA . ASP A 1 73 ? -3.330 3.693 -16.715 1.00 93.44 73 ASP A CA 1
ATOM 608 C C . ASP A 1 73 ? -2.129 3.354 -17.621 1.00 93.44 73 ASP A C 1
ATOM 610 O O . ASP A 1 73 ? -0.965 3.652 -17.336 1.00 93.44 73 ASP A O 1
ATOM 614 N N . ARG A 1 74 ? -2.399 2.699 -18.753 1.00 94.00 74 ARG A N 1
ATOM 615 C CA . ARG A 1 74 ? -1.340 2.272 -19.677 1.00 94.00 74 ARG A CA 1
ATOM 616 C C . ARG A 1 74 ? -0.536 3.449 -20.244 1.00 94.00 74 ARG A C 1
ATOM 618 O O . ARG A 1 74 ? 0.665 3.312 -20.468 1.00 94.00 74 ARG A O 1
ATOM 625 N N . ALA A 1 75 ? -1.182 4.585 -20.492 1.00 96.81 75 ALA A N 1
ATOM 626 C CA . ALA A 1 75 ? -0.530 5.769 -21.034 1.00 96.81 75 ALA A CA 1
ATOM 627 C C . ALA A 1 75 ? 0.335 6.465 -19.970 1.00 96.81 75 ALA A C 1
ATOM 629 O O . ALA A 1 75 ? 1.420 6.949 -20.281 1.00 96.81 75 ALA A O 1
ATOM 630 N N . GLU A 1 76 ? -0.109 6.485 -18.717 1.00 96.69 76 GLU A N 1
ATOM 631 C CA . GLU A 1 76 ? 0.641 6.954 -17.554 1.00 96.69 76 GLU A CA 1
ATOM 632 C C . GLU A 1 76 ? 1.890 6.110 -17.317 1.00 96.69 76 GLU A C 1
ATOM 634 O O . GLU A 1 76 ? 2.977 6.663 -17.147 1.00 96.69 76 GLU A O 1
ATOM 639 N N . VAL A 1 77 ? 1.760 4.783 -17.390 1.00 96.62 77 VAL A N 1
ATOM 640 C CA . VAL A 1 77 ? 2.901 3.862 -17.310 1.00 96.62 77 VAL A CA 1
ATOM 641 C C . VAL A 1 77 ? 3.896 4.128 -18.437 1.00 96.62 77 VAL A C 1
ATOM 643 O O . VAL A 1 77 ? 5.093 4.228 -18.176 1.00 96.62 77 VAL A O 1
ATOM 646 N N . GLN A 1 78 ? 3.427 4.308 -19.676 1.00 97.38 78 GLN A N 1
ATOM 647 C CA . GLN A 1 78 ? 4.322 4.600 -20.796 1.00 97.38 78 GLN A CA 1
ATOM 648 C C . GLN A 1 78 ? 5.062 5.930 -20.602 1.00 97.38 78 GLN A C 1
ATOM 650 O O . GLN A 1 78 ? 6.280 5.973 -20.748 1.00 97.38 78 GLN A O 1
ATOM 655 N N . ARG A 1 79 ? 4.362 6.994 -20.183 1.00 97.81 79 ARG A N 1
ATOM 656 C CA . ARG A 1 79 ? 4.990 8.292 -19.876 1.00 97.81 79 ARG A CA 1
ATOM 657 C C . ARG A 1 79 ? 6.044 8.174 -18.778 1.00 97.81 79 ARG A C 1
ATOM 659 O O . ARG A 1 79 ? 7.096 8.805 -18.875 1.00 97.81 79 ARG A O 1
ATOM 666 N N . LEU A 1 80 ? 5.772 7.375 -17.747 1.00 97.06 80 LEU A N 1
ATOM 667 C CA . LEU A 1 80 ? 6.712 7.119 -16.660 1.00 97.06 80 LEU A CA 1
ATOM 668 C C . LEU A 1 80 ? 7.958 6.372 -17.155 1.00 97.06 80 LEU A C 1
ATOM 670 O O . LEU A 1 80 ? 9.073 6.750 -16.796 1.00 97.06 80 LEU A O 1
ATOM 674 N N . ILE A 1 81 ? 7.781 5.353 -17.999 1.00 97.31 81 ILE A N 1
ATOM 675 C CA . ILE A 1 81 ? 8.887 4.617 -18.623 1.00 97.31 81 ILE A CA 1
ATOM 676 C C . ILE A 1 81 ? 9.735 5.566 -19.479 1.00 97.31 81 ILE A C 1
ATOM 678 O O . ILE A 1 81 ? 10.952 5.619 -19.303 1.00 97.31 81 ILE A O 1
ATOM 682 N N . ASP A 1 82 ? 9.110 6.358 -20.350 1.00 97.69 82 ASP A N 1
ATOM 683 C CA . ASP A 1 82 ? 9.813 7.290 -21.236 1.00 97.69 82 ASP A CA 1
ATOM 684 C C . ASP A 1 82 ? 10.610 8.329 -20.440 1.00 97.69 82 ASP A C 1
ATOM 686 O O . ASP A 1 82 ? 11.758 8.627 -20.770 1.00 97.69 82 ASP A O 1
ATOM 690 N N . HIS A 1 83 ? 10.027 8.864 -19.365 1.00 98.00 83 HIS A N 1
ATOM 691 C CA . HIS A 1 83 ? 10.716 9.791 -18.473 1.00 98.00 83 HIS A CA 1
ATOM 692 C C . HIS A 1 83 ? 11.908 9.124 -17.771 1.00 98.00 83 HIS A C 1
ATOM 694 O O . HIS A 1 83 ? 13.004 9.679 -17.760 1.00 98.00 83 HIS A O 1
ATOM 700 N N . ALA A 1 84 ? 11.738 7.900 -17.267 1.00 97.56 84 ALA A N 1
ATOM 701 C CA . ALA A 1 84 ? 12.806 7.147 -16.615 1.00 97.56 84 ALA A CA 1
ATOM 702 C C . ALA A 1 84 ? 13.987 6.842 -17.556 1.00 97.56 84 ALA A C 1
ATOM 704 O O . ALA A 1 84 ? 15.134 6.830 -17.110 1.00 97.56 84 ALA A O 1
ATOM 705 N N . TYR A 1 85 ? 13.732 6.623 -18.851 1.00 97.75 85 TYR A N 1
ATOM 706 C CA . TYR A 1 85 ? 14.796 6.463 -19.847 1.00 97.75 85 TYR A CA 1
ATOM 707 C C . TYR A 1 85 ? 15.554 7.763 -20.138 1.00 97.75 85 TYR A C 1
ATOM 709 O O . TYR A 1 85 ? 16.748 7.692 -20.427 1.00 97.75 85 TYR A O 1
ATOM 717 N N . ARG A 1 86 ? 14.914 8.936 -20.019 1.00 97.38 86 ARG A N 1
ATOM 718 C CA . ARG A 1 86 ? 15.604 10.236 -20.136 1.00 97.38 86 ARG A CA 1
ATOM 719 C C . ARG A 1 86 ? 16.555 10.492 -18.967 1.00 97.38 86 ARG A C 1
ATOM 721 O O . ARG A 1 86 ? 17.611 11.075 -19.177 1.00 97.38 86 ARG A O 1
ATOM 728 N N . ASP A 1 87 ? 16.203 10.024 -17.771 1.00 94.81 87 ASP A N 1
ATOM 729 C CA . ASP A 1 87 ? 17.067 10.100 -16.583 1.00 94.81 87 ASP A CA 1
ATOM 730 C C . ASP A 1 87 ? 18.279 9.160 -16.670 1.00 94.81 87 ASP A C 1
ATOM 732 O O . ASP A 1 87 ? 19.332 9.432 -16.093 1.00 94.81 87 ASP A O 1
ATOM 736 N N . GLY A 1 88 ? 18.129 8.022 -17.352 1.00 97.00 88 GLY A N 1
ATOM 737 C CA . GLY A 1 88 ? 19.226 7.102 -17.624 1.00 97.00 88 GLY A CA 1
ATOM 738 C C . GLY A 1 88 ? 18.775 5.675 -17.915 1.00 97.00 88 GLY A C 1
ATOM 739 O O . GLY A 1 88 ? 17.829 5.155 -17.320 1.00 97.00 88 GLY A O 1
ATOM 740 N N . SER A 1 89 ? 19.523 4.991 -18.782 1.00 96.06 89 SER A N 1
ATOM 741 C CA . SER A 1 89 ? 19.166 3.670 -19.315 1.00 96.06 89 SER A CA 1
ATOM 742 C C . SER A 1 89 ? 18.920 2.613 -18.237 1.00 96.06 89 SER A C 1
ATOM 744 O O . SER A 1 89 ? 17.966 1.845 -18.335 1.00 96.06 89 SER A O 1
ATOM 746 N N . ARG A 1 90 ? 19.729 2.603 -17.166 1.00 95.44 90 ARG A N 1
ATOM 747 C CA . ARG A 1 90 ? 19.546 1.682 -16.032 1.00 95.44 90 ARG A CA 1
ATOM 748 C C . ARG A 1 90 ? 18.217 1.925 -15.314 1.00 95.44 90 ARG A C 1
ATOM 750 O O . ARG A 1 90 ? 17.518 0.971 -14.992 1.00 95.44 90 ARG A O 1
ATOM 757 N N . ARG A 1 91 ? 17.859 3.187 -15.054 1.00 95.81 91 ARG A N 1
ATOM 758 C CA . ARG A 1 91 ? 16.598 3.539 -14.383 1.00 95.81 91 ARG A CA 1
ATOM 759 C C . ARG A 1 91 ? 15.404 3.214 -15.278 1.00 95.81 91 ARG A C 1
ATOM 761 O O . ARG A 1 91 ? 14.457 2.598 -14.799 1.00 95.81 91 ARG A O 1
ATOM 768 N N . GLY A 1 92 ? 15.483 3.562 -16.561 1.00 97.19 92 GLY A N 1
ATOM 769 C CA . GLY A 1 92 ? 14.470 3.210 -17.555 1.00 97.19 92 GLY A CA 1
ATOM 770 C C . GLY A 1 92 ? 14.205 1.707 -17.611 1.00 97.19 92 GLY A C 1
ATOM 771 O O . GLY A 1 92 ? 13.053 1.289 -17.510 1.00 97.19 92 GLY A O 1
ATOM 772 N N . LEU A 1 93 ? 15.264 0.891 -17.670 1.00 95.56 93 LEU A N 1
ATOM 773 C CA . LEU A 1 93 ? 15.147 -0.567 -17.676 1.00 95.56 93 LEU A CA 1
ATOM 774 C C . LEU A 1 93 ? 14.482 -1.095 -16.400 1.00 95.56 93 LEU A C 1
ATOM 776 O O . LEU A 1 93 ? 13.555 -1.890 -16.491 1.00 95.56 93 LEU A O 1
ATOM 780 N N . LEU A 1 94 ? 14.893 -0.610 -15.224 1.00 95.50 94 LEU A N 1
ATOM 781 C CA . LEU A 1 94 ? 14.298 -1.014 -13.947 1.00 95.50 94 LEU A CA 1
ATOM 782 C C . LEU A 1 94 ? 12.785 -0.743 -13.907 1.00 95.50 94 LEU A C 1
ATOM 784 O O . LEU A 1 94 ? 12.003 -1.635 -13.583 1.00 95.50 94 LEU A O 1
ATOM 788 N N . ILE A 1 95 ? 12.365 0.469 -14.270 1.00 96.31 95 ILE A N 1
ATOM 789 C CA . ILE A 1 95 ? 10.947 0.852 -14.272 1.00 96.31 95 ILE A CA 1
ATOM 790 C C . ILE A 1 95 ? 10.164 0.050 -15.314 1.00 96.31 95 ILE A C 1
ATOM 792 O O . ILE A 1 95 ? 9.091 -0.470 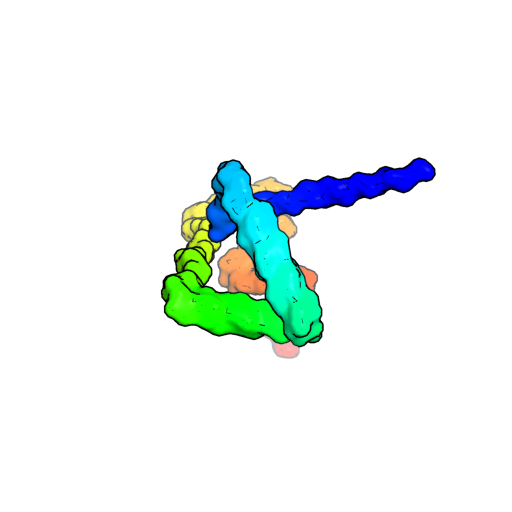-15.013 1.00 96.31 95 ILE A O 1
ATOM 796 N N . LYS A 1 96 ? 10.711 -0.103 -16.523 1.00 96.12 96 LYS A N 1
ATOM 797 C CA . LYS A 1 96 ? 10.079 -0.879 -17.591 1.00 96.12 96 LYS A CA 1
ATOM 798 C C . LYS A 1 96 ? 9.885 -2.341 -17.184 1.00 96.12 96 LYS A C 1
ATOM 800 O O . LYS A 1 96 ? 8.787 -2.863 -17.354 1.00 96.12 96 LYS A O 1
ATOM 805 N N . THR A 1 97 ? 10.901 -2.972 -16.597 1.00 95.25 97 THR A N 1
ATOM 806 C CA . THR A 1 97 ? 10.814 -4.349 -16.096 1.00 95.25 97 THR A CA 1
ATOM 807 C C . THR A 1 97 ? 9.759 -4.473 -15.001 1.00 95.25 97 THR A C 1
ATOM 809 O O . THR A 1 97 ? 8.923 -5.366 -15.087 1.00 95.25 97 THR A O 1
ATOM 812 N N . LEU A 1 98 ? 9.731 -3.557 -14.024 1.00 95.25 98 LEU A N 1
ATOM 813 C CA . LEU A 1 98 ? 8.744 -3.576 -12.939 1.00 95.25 98 LEU A CA 1
ATOM 814 C C . LEU A 1 98 ? 7.298 -3.557 -13.464 1.00 95.25 98 LEU A C 1
ATOM 816 O O . LEU A 1 98 ? 6.465 -4.334 -13.003 1.00 95.25 98 LEU A O 1
ATOM 820 N N . PHE A 1 99 ? 6.999 -2.692 -14.438 1.00 94.44 99 PHE A N 1
ATOM 821 C CA . PHE A 1 99 ? 5.642 -2.560 -14.979 1.00 94.44 99 PHE A CA 1
ATOM 822 C C . PHE A 1 99 ? 5.263 -3.641 -15.996 1.00 94.44 99 PHE A C 1
ATOM 824 O O . PHE A 1 99 ? 4.084 -3.971 -16.096 1.00 94.44 99 PHE A O 1
ATOM 831 N N . LEU A 1 100 ? 6.222 -4.199 -16.741 1.00 93.44 100 LEU A N 1
ATOM 832 C CA . LEU A 1 100 ? 5.946 -5.277 -17.697 1.00 93.44 100 LEU A CA 1
ATOM 833 C C . LEU A 1 100 ? 5.728 -6.628 -17.015 1.00 93.44 100 LEU A C 1
ATOM 835 O O . LEU A 1 100 ? 4.901 -7.404 -17.481 1.00 93.44 100 LEU A O 1
ATOM 839 N N . THR A 1 101 ? 6.456 -6.914 -15.933 1.00 93.19 101 THR A N 1
ATOM 840 C CA . THR A 1 101 ? 6.355 -8.204 -15.231 1.00 93.19 101 THR A CA 1
ATOM 841 C C . THR A 1 101 ? 5.367 -8.170 -14.071 1.00 93.19 101 THR A C 1
ATOM 843 O O . THR A 1 101 ? 4.834 -9.209 -13.691 1.00 93.19 101 THR A O 1
ATOM 846 N N . GLY A 1 102 ? 5.121 -6.994 -13.481 1.00 93.38 102 GLY A N 1
ATOM 847 C CA . GLY A 1 102 ? 4.314 -6.872 -12.268 1.00 93.38 102 GLY A CA 1
ATOM 848 C C . GLY A 1 102 ? 4.961 -7.519 -11.038 1.00 93.38 102 GLY A C 1
ATOM 849 O O . GLY A 1 102 ? 4.252 -7.815 -10.074 1.00 93.38 102 GLY A O 1
ATOM 850 N N . ALA A 1 103 ? 6.280 -7.749 -11.069 1.00 94.56 103 ALA A N 1
ATOM 851 C CA . ALA A 1 103 ? 7.021 -8.351 -9.966 1.00 94.56 103 ALA A CA 1
ATOM 852 C C . ALA A 1 103 ? 6.819 -7.561 -8.664 1.00 94.56 103 ALA A C 1
ATOM 854 O O . ALA A 1 103 ? 6.830 -6.324 -8.645 1.00 94.56 103 ALA A O 1
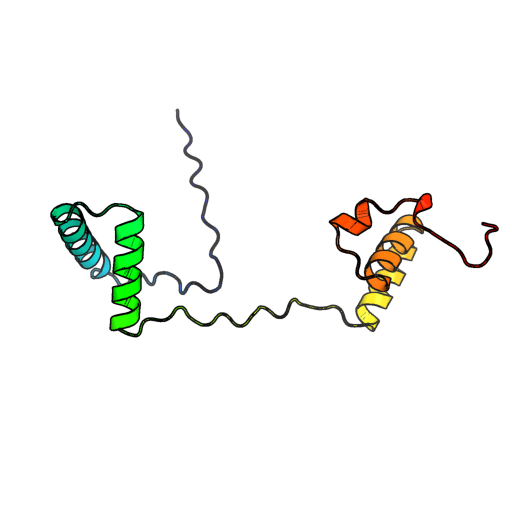ATOM 855 N N . ARG A 1 104 ? 6.672 -8.268 -7.538 1.00 94.12 104 ARG A N 1
ATOM 856 C CA . ARG A 1 104 ? 6.682 -7.617 -6.223 1.00 94.12 104 ARG A CA 1
ATOM 857 C C . ARG A 1 104 ? 8.042 -6.975 -5.992 1.00 94.12 104 ARG A C 1
ATOM 859 O O . ARG A 1 104 ? 9.055 -7.474 -6.465 1.00 94.12 104 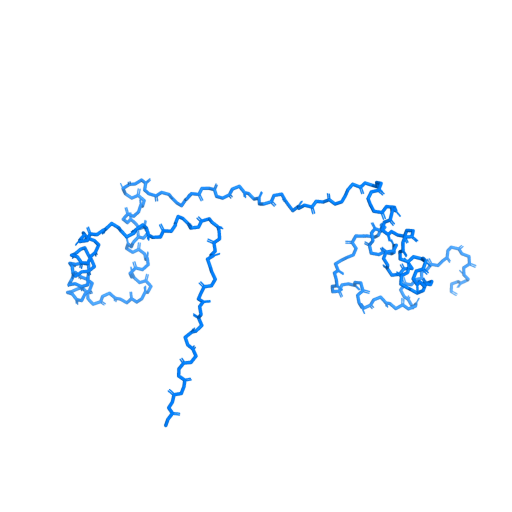ARG A O 1
ATOM 866 N N . VAL A 1 105 ? 8.096 -5.930 -5.166 1.00 92.38 105 VAL A N 1
ATOM 867 C CA . VAL A 1 105 ? 9.367 -5.266 -4.816 1.00 92.38 105 VAL A CA 1
ATOM 868 C C . VAL A 1 105 ? 10.395 -6.269 -4.286 1.00 92.38 105 VAL A C 1
ATOM 870 O O . VAL A 1 105 ? 11.558 -6.199 -4.662 1.00 92.38 105 VAL A O 1
ATOM 873 N N . SER A 1 106 ? 9.963 -7.232 -3.467 1.00 95.75 106 SER A N 1
ATOM 874 C CA . SER A 1 106 ? 10.832 -8.292 -2.951 1.00 95.75 106 SER A CA 1
ATOM 875 C C . SER A 1 106 ? 11.369 -9.220 -4.035 1.00 95.75 106 SER A C 1
ATOM 877 O O . SER A 1 106 ? 12.465 -9.724 -3.878 1.00 95.75 106 SER A O 1
ATOM 879 N N . GLU A 1 107 ? 10.630 -9.468 -5.111 1.00 94.94 107 GLU A N 1
ATOM 880 C CA . GLU A 1 107 ? 11.088 -10.304 -6.228 1.00 94.94 107 GLU A CA 1
ATOM 881 C C . GLU A 1 107 ? 12.016 -9.475 -7.130 1.00 94.94 107 GLU A C 1
ATOM 883 O O . GLU A 1 107 ? 13.134 -9.875 -7.429 1.00 94.94 107 GLU A O 1
ATOM 888 N N . PHE A 1 108 ? 11.595 -8.252 -7.456 1.00 95.50 108 PHE A N 1
ATOM 889 C CA . PHE A 1 108 ? 12.290 -7.324 -8.340 1.00 95.50 108 PHE A CA 1
ATOM 890 C C . PHE A 1 108 ? 13.721 -6.989 -7.896 1.00 95.50 108 PHE A C 1
ATOM 892 O O . PHE A 1 108 ? 14.629 -6.961 -8.721 1.00 95.50 108 PHE A O 1
ATOM 899 N N . VAL A 1 109 ? 13.943 -6.746 -6.599 1.00 94.56 109 VAL A N 1
ATOM 900 C CA . VAL A 1 109 ? 15.284 -6.405 -6.080 1.00 94.56 109 VAL A CA 1
ATOM 901 C C . VAL A 1 109 ? 16.250 -7.589 -6.047 1.00 94.56 109 VAL A C 1
ATOM 903 O O . VAL A 1 109 ? 17.445 -7.376 -5.860 1.00 94.56 109 VAL A O 1
ATOM 906 N N . HIS A 1 110 ? 15.746 -8.814 -6.207 1.00 95.50 110 HIS A N 1
ATOM 907 C CA . HIS A 1 110 ? 16.554 -10.030 -6.213 1.00 95.50 110 HIS A CA 1
ATOM 908 C C . HIS A 1 110 ? 16.749 -10.615 -7.614 1.00 95.50 110 HIS A C 1
ATOM 910 O O . HIS A 1 110 ? 17.412 -11.640 -7.706 1.00 95.50 110 HIS A O 1
ATOM 916 N N . ILE A 1 111 ? 16.228 -9.979 -8.674 1.00 93.06 111 ILE A N 1
ATOM 917 C CA . ILE A 1 111 ? 16.466 -10.417 -10.056 1.00 93.06 111 ILE A CA 1
ATOM 918 C C . ILE A 1 111 ? 17.965 -10.389 -10.346 1.00 93.06 111 ILE A C 1
ATOM 920 O O . ILE A 1 111 ? 18.640 -9.381 -10.104 1.00 93.06 111 ILE A O 1
ATOM 924 N N . ARG A 1 112 ? 18.464 -11.482 -10.913 1.00 94.00 112 ARG A N 1
ATOM 925 C CA . ARG A 1 112 ? 19.849 -11.641 -11.335 1.00 94.00 112 ARG A CA 1
ATOM 926 C C . ARG A 1 112 ? 19.951 -11.907 -12.829 1.00 94.00 112 ARG A C 1
ATOM 928 O O . ARG A 1 112 ? 18.953 -12.102 -13.516 1.00 94.00 112 ARG A O 1
ATOM 935 N N . VAL A 1 113 ? 21.180 -11.878 -13.339 1.00 91.50 113 VAL A N 1
ATOM 936 C CA . VAL A 1 113 ? 21.440 -12.146 -14.760 1.00 91.50 113 VAL A CA 1
ATOM 937 C C . VAL A 1 113 ? 21.138 -13.607 -15.079 1.00 91.50 113 VAL A C 1
ATOM 939 O O . VAL A 1 113 ? 20.561 -13.882 -16.121 1.00 91.50 113 VAL A O 1
ATOM 942 N N . GLU A 1 114 ? 21.437 -14.520 -14.153 1.00 93.50 114 GLU A N 1
ATOM 943 C CA . GLU A 1 114 ? 21.119 -15.945 -14.275 1.00 93.50 114 GLU A CA 1
ATOM 944 C C . GLU A 1 114 ? 19.614 -16.261 -14.342 1.00 93.50 114 GLU A C 1
ATOM 946 O O . GLU A 1 114 ? 19.251 -17.345 -14.782 1.00 93.50 114 GLU A O 1
ATOM 951 N N . ASP A 1 115 ? 18.736 -15.328 -13.960 1.00 91.38 115 ASP A N 1
ATOM 952 C CA . ASP A 1 115 ? 17.281 -15.505 -14.068 1.00 91.38 115 ASP A CA 1
ATOM 953 C C . ASP A 1 115 ? 16.741 -15.135 -15.466 1.00 91.38 115 ASP A C 1
ATOM 955 O O . ASP A 1 115 ? 15.558 -15.335 -15.756 1.00 91.38 115 ASP A O 1
ATOM 959 N N . LEU A 1 116 ? 17.574 -14.536 -16.327 1.00 88.88 116 LEU A N 1
ATOM 960 C CA . LEU A 1 116 ? 17.185 -14.065 -17.652 1.00 88.88 116 LEU A CA 1
ATOM 961 C C . LEU A 1 116 ? 17.543 -15.107 -18.712 1.00 88.88 116 LEU A C 1
ATOM 963 O O . LEU A 1 116 ? 18.711 -15.289 -19.040 1.00 88.88 116 LEU A O 1
ATOM 967 N N . HIS A 1 117 ? 16.527 -15.733 -19.301 1.00 88.00 117 HIS A N 1
ATOM 968 C CA . HIS A 1 117 ? 16.698 -16.600 -20.465 1.00 88.00 117 HIS A CA 1
ATOM 969 C C . HIS A 1 117 ? 16.241 -15.858 -21.719 1.00 88.00 117 HIS A C 1
ATOM 971 O O . HIS A 1 117 ? 15.098 -15.402 -21.797 1.00 88.00 117 HIS A O 1
ATOM 977 N N . LEU A 1 118 ? 17.142 -15.715 -22.687 1.00 88.31 118 LEU A N 1
ATOM 978 C CA . LEU A 1 118 ? 16.848 -15.129 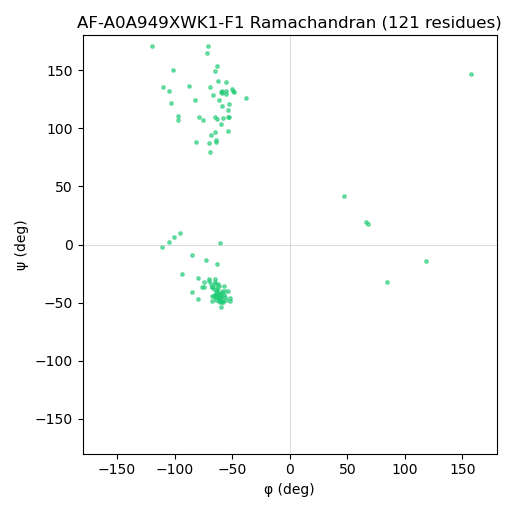-23.988 1.00 88.31 118 LEU A CA 1
ATOM 979 C C . LEU A 1 118 ? 16.773 -16.261 -25.012 1.00 88.31 118 LEU A C 1
ATOM 981 O O . LEU A 1 118 ? 17.683 -17.079 -25.081 1.00 88.31 118 LEU A O 1
ATOM 985 N N . ASP A 1 119 ? 15.726 -16.281 -25.840 1.00 80.12 119 ASP A N 1
ATOM 986 C CA . ASP A 1 119 ? 15.450 -17.349 -26.824 1.00 80.12 119 ASP A CA 1
ATOM 987 C C . ASP A 1 119 ? 16.554 -17.547 -27.898 1.00 80.12 119 ASP A C 1
ATOM 989 O O . ASP A 1 119 ? 16.405 -18.371 -28.799 1.00 80.12 119 ASP A O 1
ATOM 993 N N . GLY A 1 120 ? 17.652 -16.783 -27.834 1.00 76.06 120 GLY A N 1
ATOM 994 C CA . GLY A 1 120 ? 18.819 -16.880 -28.713 1.00 76.06 120 GLY A CA 1
ATOM 995 C C . GLY A 1 120 ? 20.106 -17.396 -28.056 1.00 76.06 120 GLY A C 1
ATOM 996 O O . GLY A 1 120 ? 21.098 -17.530 -28.772 1.00 76.06 120 GLY A O 1
ATOM 997 N N . ASP A 1 121 ? 20.120 -17.679 -26.749 1.00 64.31 121 ASP A N 1
ATOM 998 C CA . ASP A 1 121 ? 21.298 -18.235 -26.068 1.00 64.31 121 ASP A CA 1
ATOM 999 C C . ASP A 1 121 ? 21.305 -19.778 -26.144 1.00 64.31 121 ASP A C 1
ATOM 1001 O O . ASP A 1 121 ? 20.256 -20.408 -25.966 1.00 64.31 121 ASP A O 1
ATOM 1005 N N . PRO A 1 122 ? 22.457 -20.421 -26.436 1.00 64.25 122 PRO A N 1
ATOM 1006 C CA . PRO A 1 122 ? 22.570 -21.875 -26.361 1.00 64.25 122 PRO A CA 1
ATOM 1007 C C . PRO A 1 122 ? 22.403 -22.362 -24.905 1.00 64.25 122 PRO A C 1
ATOM 1009 O O . PRO A 1 122 ? 22.758 -21.622 -23.985 1.00 64.25 122 PRO A O 1
ATOM 1012 N N . PRO A 1 123 ? 21.865 -23.583 -24.702 1.00 65.44 123 PRO A N 1
ATOM 1013 C CA . PRO A 1 123 ? 21.572 -24.137 -23.378 1.00 65.44 123 PRO A CA 1
ATOM 1014 C C . PRO A 1 123 ? 22.816 -24.376 -22.515 1.00 65.44 123 PRO A C 1
ATOM 1016 O O . PRO A 1 123 ? 23.896 -24.668 -23.082 1.00 65.44 123 PRO A O 1
#

Radius of gyration: 27.05 Å; Cα contacts (8 Å, |Δi|>4): 30; chains: 1; bounding box: 49×40×69 Å

Sequence (123 aa):
MDTQYRRKSGKRRGQEPIAPSRTDLAEVIRETTRLWRKHHLSYDQTKHVVEQVRRRIGLAAPTNRPRTVERLDRAEVQRLIDHAYRDGSRRGLLIKTLFLTGARVSEFVHIRVEDLHLDGDPP

Mean predicted aligned error: 15.42 Å

Solvent-accessible surface area (backbone atoms only — not comparable to full-atom values): 8010 Å² total; per-residue (Å²): 138,82,81,78,79,77,76,78,78,73,85,62,88,88,56,74,73,82,68,84,63,77,81,55,60,63,54,55,49,51,52,51,51,54,54,41,59,74,67,66,58,49,77,69,54,49,52,52,50,54,50,54,49,30,59,74,72,69,58,70,78,82,83,73,71,80,75,78,72,90,71,79,51,74,68,54,48,49,53,51,31,56,51,31,41,74,78,31,66,70,55,14,49,54,51,43,51,42,70,73,70,63,54,51,72,80,54,57,78,64,66,52,74,90,76,63,83,58,101,83,64,83,134

Secondary structure (DSSP, 8-state):
------------BTBPP----TTHHHHHHHHHHHHHHHTT--HHHHHHHHHHHHHHTT-PPP-----------HHHHHHHHHHHHHH-HHHHHHHHHHHHH---HHHHTT--GGG---TTS--